Protein AF-A0A078HPP8-F1 (afdb_monomer)

pLDDT: mean 89.51, std 15.64, range [41.72, 98.62]

Solvent-accessible surface area (backbone atoms only — not comparable to full-atom values): 4443 Å² total; per-residue (Å²): 136,59,69,65,65,51,51,52,52,51,51,56,52,48,53,53,35,48,74,70,60,37,22,67,49,20,29,57,51,8,49,46,25,36,75,71,64,70,37,46,72,62,6,49,52,25,16,46,49,0,29,76,56,68,30,63,72,18,36,54,53,38,51,53,53,32,57,73,69,73,46,87,79,84,71,91,74,77,80,79,128

Organism: Brassica napus (NCBI:txid3708)

Mean predicted aligned error: 6.56 Å

Nearest PDB structures (foldseek):
  5jjo-assembly1_A  TM=9.062E-01  e=9.952E-01  Pseudomonas aeruginosa PAO1
  5jkp-assembly1_A  TM=9.602E-01  e=1.345E+00  Pseudomonas aeruginosa PAO1
  6lch-assembly1_A  TM=9.126E-01  e=1.428E+00  Pseudomonas aeruginosa
  5fd4-assembly2_B  TM=5.425E-01  e=3.971E+00  Streptococcus suis 05ZYH33

InterPro domains:
  IPR040338 Putative F-box protein At1g67623-like [PTHR33784] (6-71)
  IPR057136 At2g35280-like, TPR domain [PF23310] (11-69)

Structure (mmCIF, N/CA/C/O backbone):
data_AF-A0A078HPP8-F1
#
_entry.id   AF-A0A078HPP8-F1
#
loop_
_atom_site.group_PDB
_atom_site.id
_atom_site.type_symbol
_atom_site.label_atom_id
_atom_site.label_alt_id
_atom_site.label_comp_id
_atom_site.label_asym_id
_atom_site.label_entity_id
_atom_site.label_seq_id
_atom_site.pdbx_PDB_ins_code
_atom_site.Cartn_x
_atom_site.Cartn_y
_atom_site.Cartn_z
_atom_site.occupancy
_atom_site.B_iso_or_equiv
_atom_site.auth_seq_id
_atom_site.auth_comp_id
_atom_site.auth_asym_id
_atom_site.auth_atom_id
_atom_site.pdbx_PDB_model_num
ATOM 1 N N . MET A 1 1 ? 21.662 16.366 -6.497 1.00 73.81 1 MET A N 1
ATOM 2 C CA . MET A 1 1 ? 20.301 15.787 -6.473 1.00 73.81 1 MET A CA 1
ATOM 3 C C . MET A 1 1 ? 19.327 16.917 -6.173 1.00 73.81 1 MET A C 1
ATOM 5 O O . MET A 1 1 ? 19.546 17.595 -5.179 1.00 73.81 1 MET A O 1
ATOM 9 N N . ASN A 1 2 ? 18.325 17.174 -7.019 1.00 90.25 2 ASN A N 1
ATOM 10 C CA . ASN A 1 2 ? 17.263 18.140 -6.711 1.00 90.25 2 ASN A CA 1
ATOM 11 C C . ASN A 1 2 ? 16.050 17.359 -6.157 1.00 90.25 2 ASN A C 1
ATOM 13 O O . ASN A 1 2 ? 15.480 16.552 -6.899 1.00 90.25 2 ASN A O 1
ATOM 17 N N . PRO A 1 3 ? 15.672 17.546 -4.876 1.00 92.00 3 PRO A N 1
ATOM 18 C CA . PRO A 1 3 ? 14.558 16.820 -4.267 1.00 92.00 3 PRO A CA 1
ATOM 19 C C . PRO A 1 3 ? 13.220 17.030 -4.981 1.00 92.00 3 PRO A C 1
ATOM 21 O O . PRO A 1 3 ? 12.456 16.078 -5.099 1.00 92.00 3 PRO A O 1
ATOM 24 N N . LEU A 1 4 ? 12.964 18.230 -5.513 1.00 91.00 4 LEU A N 1
ATOM 25 C CA . LEU A 1 4 ? 11.720 18.543 -6.221 1.00 91.00 4 LEU A CA 1
ATOM 26 C C . LEU A 1 4 ? 11.611 17.756 -7.531 1.00 91.00 4 LEU A C 1
ATOM 28 O O . LEU A 1 4 ? 10.620 17.074 -7.756 1.00 91.00 4 LEU A O 1
ATOM 32 N N . VAL A 1 5 ? 12.679 17.752 -8.334 1.00 92.56 5 VAL A N 1
ATOM 33 C CA . VAL A 1 5 ? 12.740 16.970 -9.585 1.00 92.56 5 VAL A CA 1
ATOM 34 C C . VAL A 1 5 ? 12.555 15.478 -9.309 1.00 92.56 5 VAL A C 1
ATOM 36 O O . VAL A 1 5 ? 11.894 14.766 -10.058 1.00 92.56 5 VAL A O 1
ATOM 39 N N . THR A 1 6 ? 13.133 14.996 -8.208 1.00 90.75 6 THR A N 1
ATOM 40 C CA . THR A 1 6 ? 12.998 13.595 -7.794 1.00 90.75 6 THR A CA 1
ATOM 41 C C . THR A 1 6 ? 11.549 13.285 -7.418 1.00 90.75 6 THR A C 1
ATOM 43 O O . THR A 1 6 ? 10.999 12.292 -7.883 1.00 90.75 6 THR A O 1
ATOM 46 N N . TYR A 1 7 ? 10.917 14.151 -6.624 1.00 88.00 7 TYR A N 1
ATO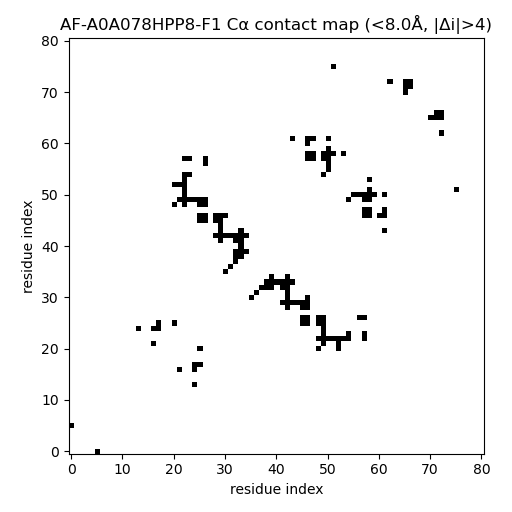M 47 C CA . TYR A 1 7 ? 9.517 14.025 -6.226 1.00 88.00 7 TYR A CA 1
ATOM 48 C C . TYR A 1 7 ? 8.569 14.012 -7.434 1.00 88.00 7 TYR A C 1
ATOM 50 O O . TYR A 1 7 ? 7.729 13.122 -7.540 1.00 88.00 7 TYR A O 1
ATOM 58 N N . GLU A 1 8 ? 8.743 14.941 -8.376 1.00 93.19 8 GLU A N 1
ATOM 59 C CA . GLU A 1 8 ? 7.942 15.016 -9.605 1.00 93.19 8 GLU A CA 1
ATOM 60 C C . GLU A 1 8 ? 8.097 13.757 -10.467 1.00 93.19 8 GLU A C 1
ATOM 62 O O . GLU A 1 8 ? 7.108 13.202 -10.946 1.00 93.19 8 GLU A O 1
ATOM 67 N N . ALA A 1 9 ? 9.324 13.249 -10.619 1.00 92.12 9 ALA A N 1
ATOM 68 C CA . ALA A 1 9 ? 9.573 12.013 -11.356 1.00 92.12 9 ALA A CA 1
ATOM 69 C C . ALA A 1 9 ? 8.885 10.800 -10.705 1.00 92.12 9 ALA A C 1
ATOM 71 O O . ALA A 1 9 ? 8.263 9.999 -11.406 1.00 92.12 9 ALA A O 1
ATOM 72 N N . TYR A 1 10 ? 8.946 10.683 -9.372 1.00 90.69 10 TYR A N 1
ATOM 73 C CA . TYR A 1 10 ? 8.225 9.638 -8.638 1.00 90.69 10 TYR A CA 1
ATOM 74 C C . TYR A 1 10 ? 6.712 9.767 -8.795 1.00 90.69 10 TYR A C 1
ATOM 76 O O . TYR A 1 10 ? 6.037 8.755 -8.975 1.00 90.69 10 TYR A O 1
ATOM 84 N N . HIS A 1 11 ? 6.181 10.990 -8.748 1.00 92.62 11 HIS A N 1
ATOM 85 C CA . HIS A 1 11 ? 4.753 11.233 -8.913 1.00 92.62 11 HIS A CA 1
ATOM 86 C C . HIS A 1 11 ? 4.270 10.786 -10.298 1.00 92.62 11 HIS A C 1
ATOM 88 O O . HIS A 1 11 ? 3.342 9.986 -10.395 1.00 92.62 11 HIS A O 1
ATOM 94 N N . ASN A 1 12 ? 4.977 11.192 -11.355 1.00 95.69 12 ASN A N 1
ATOM 95 C CA . ASN A 1 12 ? 4.662 10.797 -12.728 1.00 95.69 12 ASN A CA 1
ATOM 96 C C . ASN A 1 12 ? 4.746 9.276 -12.926 1.00 95.69 12 ASN A C 1
ATOM 98 O O . ASN A 1 12 ? 3.877 8.678 -13.561 1.00 95.69 12 ASN A O 1
ATOM 102 N N . LEU A 1 13 ? 5.774 8.630 -12.364 1.00 96.19 13 LEU A N 1
ATOM 103 C CA . LEU A 1 13 ? 5.908 7.175 -12.433 1.00 96.19 13 LEU A CA 1
ATOM 104 C C . LEU A 1 13 ? 4.756 6.468 -11.708 1.00 96.19 13 LEU A C 1
ATOM 106 O O . LEU A 1 13 ? 4.205 5.501 -12.232 1.00 96.19 13 LEU A O 1
ATOM 110 N N . MET A 1 14 ? 4.369 6.960 -10.528 1.00 97.12 14 MET A N 1
ATOM 111 C CA . MET A 1 14 ? 3.244 6.409 -9.777 1.00 97.12 14 MET A CA 1
ATOM 112 C C . MET A 1 14 ? 1.942 6.510 -10.576 1.00 97.12 14 MET A C 1
ATOM 114 O O . MET A 1 14 ? 1.225 5.517 -10.680 1.00 97.12 14 MET A O 1
ATOM 118 N N . GLU A 1 15 ? 1.659 7.657 -11.200 1.00 97.19 15 GLU A N 1
ATOM 119 C CA . GLU A 1 15 ? 0.467 7.814 -12.041 1.00 97.19 15 GLU A CA 1
ATOM 120 C C . GLU A 1 15 ? 0.424 6.800 -13.190 1.00 97.19 15 GLU A C 1
ATOM 122 O O . GLU A 1 15 ? -0.622 6.199 -13.449 1.00 97.19 15 GLU A O 1
ATOM 127 N N . ILE A 1 16 ? 1.554 6.575 -13.865 1.00 98.12 16 ILE A N 1
ATOM 128 C CA . ILE A 1 16 ? 1.652 5.599 -14.958 1.00 98.12 16 ILE A CA 1
ATOM 129 C C . ILE A 1 16 ? 1.366 4.184 -14.443 1.00 98.12 16 ILE A C 1
ATOM 131 O O . ILE A 1 16 ? 0.577 3.458 -15.050 1.00 98.12 16 ILE A O 1
ATOM 135 N N . CYS A 1 17 ? 1.963 3.795 -13.315 1.00 98.31 17 CYS A N 1
ATOM 136 C CA . CYS A 1 17 ? 1.768 2.463 -12.748 1.00 98.31 17 CYS A CA 1
ATOM 137 C C . CYS A 1 17 ? 0.345 2.239 -12.210 1.00 98.31 17 CYS A C 1
ATOM 139 O O . CYS A 1 17 ? -0.186 1.135 -12.314 1.00 98.31 17 CYS A O 1
ATOM 141 N N . LEU A 1 18 ? -0.303 3.275 -11.669 1.00 98.25 18 LEU A N 1
ATOM 142 C CA . LEU A 1 18 ? -1.710 3.201 -11.268 1.00 98.25 18 LEU A CA 1
ATOM 143 C C . LEU A 1 18 ? -2.624 3.026 -12.486 1.00 98.25 18 LEU A C 1
ATOM 145 O O . LEU A 1 18 ? -3.529 2.196 -12.463 1.00 98.25 18 LEU A O 1
ATOM 149 N N . ARG A 1 19 ? -2.366 3.749 -13.583 1.00 97.75 19 ARG A N 1
ATOM 150 C CA . ARG A 1 19 ? -3.134 3.599 -14.833 1.00 97.75 19 ARG A CA 1
ATOM 151 C C . ARG A 1 19 ? -2.960 2.226 -15.479 1.00 97.75 19 ARG A C 1
ATOM 153 O O . ARG A 1 19 ? -3.889 1.754 -16.127 1.00 97.75 19 ARG A O 1
ATOM 160 N N . SER A 1 20 ? -1.804 1.584 -15.305 1.00 97.75 20 SER A N 1
ATOM 161 C CA . SER A 1 20 ? -1.568 0.219 -15.793 1.00 97.75 20 SER A CA 1
ATOM 162 C C . SER A 1 20 ? -2.137 -0.873 -14.881 1.00 97.75 20 SER A C 1
ATOM 164 O O . SER A 1 20 ? -2.041 -2.050 -15.222 1.00 97.75 20 SER A O 1
ATOM 166 N N . GLY A 1 21 ? -2.737 -0.510 -13.741 1.00 97.62 21 GLY A N 1
ATOM 167 C CA . GLY A 1 21 ? -3.294 -1.464 -12.783 1.00 97.62 21 GLY A CA 1
ATOM 168 C C . GLY A 1 21 ? -2.231 -2.227 -11.992 1.00 97.62 21 GLY A C 1
ATOM 169 O O . GLY A 1 21 ? -2.500 -3.329 -11.522 1.00 97.62 21 GLY A O 1
ATOM 170 N N . ASN A 1 22 ? -1.017 -1.680 -11.844 1.00 98.50 22 ASN A N 1
ATOM 171 C CA . ASN A 1 22 ? 0.051 -2.349 -11.110 1.00 98.50 22 ASN A CA 1
ATOM 172 C C . ASN A 1 22 ? -0.343 -2.552 -9.628 1.00 98.50 22 ASN A C 1
ATOM 174 O O . ASN A 1 22 ? -0.553 -1.567 -8.907 1.00 98.50 22 ASN A O 1
ATOM 178 N N . PRO A 1 23 ? -0.402 -3.800 -9.130 1.00 98.25 23 PRO A N 1
ATOM 179 C CA . PRO A 1 23 ? -0.946 -4.065 -7.802 1.00 98.25 23 PRO A CA 1
ATOM 180 C C . PRO A 1 23 ? -0.046 -3.563 -6.667 1.00 98.25 23 PRO A C 1
ATOM 182 O O . PRO A 1 23 ? -0.554 -3.189 -5.610 1.00 98.25 23 PRO A O 1
ATOM 185 N N . VAL A 1 24 ? 1.269 -3.465 -6.886 1.00 98.44 24 VAL A N 1
ATOM 186 C CA . VAL A 1 24 ? 2.214 -2.894 -5.912 1.00 98.44 24 VAL A CA 1
ATOM 187 C C . VAL A 1 24 ? 2.023 -1.379 -5.802 1.00 98.44 24 VAL A C 1
ATOM 189 O O . VAL A 1 24 ? 1.994 -0.833 -4.701 1.00 98.44 24 VAL A O 1
ATOM 192 N N . SER A 1 25 ? 1.826 -0.682 -6.921 1.00 98.50 25 SER A N 1
ATOM 193 C CA . SER A 1 25 ? 1.525 0.755 -6.919 1.00 98.50 25 SER A CA 1
ATOM 194 C C . SER A 1 25 ? 0.196 1.059 -6.239 1.00 98.50 25 SER A C 1
ATOM 196 O O . SER A 1 25 ? 0.120 1.978 -5.428 1.00 98.50 25 SER A O 1
ATOM 198 N N . HIS A 1 26 ? -0.829 0.241 -6.489 1.00 98.62 26 HIS A N 1
ATOM 199 C CA . HIS A 1 26 ? -2.095 0.327 -5.767 1.00 98.62 26 HIS A CA 1
ATOM 200 C C . HIS A 1 26 ? -1.931 0.088 -4.255 1.00 98.62 26 HIS A C 1
ATOM 202 O O . HIS A 1 26 ? -2.541 0.799 -3.464 1.00 98.62 26 HIS A O 1
ATOM 208 N N . TYR A 1 27 ? -1.066 -0.834 -3.825 1.00 98.62 27 TYR A N 1
ATOM 209 C CA . TYR A 1 27 ? -0.763 -1.020 -2.401 1.00 98.62 27 TYR A CA 1
ATOM 210 C C . TYR A 1 27 ? -0.147 0.233 -1.764 1.00 98.62 27 TYR A C 1
ATOM 212 O O . TYR A 1 27 ? -0.628 0.711 -0.736 1.00 98.62 27 TYR A O 1
ATOM 220 N N . ILE A 1 28 ? 0.896 0.783 -2.393 1.00 98.00 28 ILE A N 1
ATOM 221 C CA . ILE A 1 28 ? 1.616 1.961 -1.888 1.00 98.00 28 ILE A CA 1
ATOM 222 C C . ILE A 1 28 ? 0.677 3.169 -1.805 1.00 98.00 28 ILE A C 1
ATOM 224 O O . ILE A 1 28 ? 0.623 3.847 -0.776 1.00 98.00 28 ILE A O 1
ATOM 228 N N . GLU A 1 29 ? -0.091 3.421 -2.867 1.00 98.00 29 GLU A N 1
ATOM 229 C CA . GLU A 1 29 ? -1.038 4.536 -2.910 1.00 98.00 29 GLU A CA 1
ATOM 230 C C . GLU A 1 29 ? -2.164 4.358 -1.884 1.00 98.00 29 GLU A C 1
ATOM 232 O O . GLU A 1 29 ? -2.537 5.309 -1.196 1.00 98.00 29 GLU A O 1
ATOM 237 N N . GLY A 1 30 ? -2.641 3.121 -1.713 1.00 98.06 30 GLY A N 1
ATOM 238 C CA . GLY A 1 30 ? -3.639 2.758 -0.715 1.00 98.06 30 GLY A CA 1
ATOM 239 C C . GLY A 1 30 ? -3.192 3.066 0.713 1.00 98.06 30 GLY A C 1
ATOM 240 O O . GLY A 1 30 ? -3.937 3.702 1.455 1.00 98.06 30 GLY A O 1
ATOM 241 N N . ILE A 1 31 ? -1.959 2.701 1.083 1.00 98.19 31 ILE A N 1
ATOM 242 C CA . ILE A 1 31 ? -1.388 3.029 2.401 1.00 98.19 31 ILE A CA 1
ATOM 243 C C . ILE A 1 31 ? -1.307 4.541 2.601 1.00 98.19 31 ILE A C 1
ATOM 245 O O . ILE A 1 31 ? -1.729 5.050 3.640 1.00 98.19 31 ILE A O 1
ATOM 249 N N . LYS A 1 32 ? -0.776 5.263 1.607 1.00 97.19 32 LYS A N 1
ATOM 250 C CA . LYS A 1 32 ? -0.614 6.719 1.674 1.00 97.19 32 LYS A CA 1
ATOM 251 C C . LYS A 1 32 ? -1.961 7.410 1.901 1.00 97.19 32 LYS A C 1
ATOM 253 O O . LYS A 1 32 ? -2.083 8.247 2.791 1.00 97.19 32 LYS A O 1
ATOM 258 N N . LEU A 1 33 ? -2.978 7.040 1.128 1.00 97.69 33 LEU A N 1
ATOM 259 C CA . LEU A 1 33 ? -4.308 7.638 1.226 1.00 97.69 33 LEU A CA 1
ATOM 260 C C . LEU A 1 33 ? -5.020 7.265 2.528 1.00 97.69 33 LEU A C 1
ATOM 262 O O . LEU A 1 33 ? -5.605 8.139 3.162 1.00 97.69 33 LEU A O 1
ATOM 266 N N . TYR A 1 34 ? -4.943 5.996 2.941 1.00 97.00 34 TYR A N 1
ATOM 267 C CA . TYR A 1 34 ? -5.660 5.508 4.118 1.00 97.00 34 TYR A CA 1
ATOM 268 C C . TYR A 1 34 ? -5.059 6.020 5.432 1.00 97.00 34 TYR A C 1
ATOM 270 O O . TYR A 1 34 ? -5.796 6.487 6.295 1.00 97.00 34 TYR A O 1
ATOM 278 N N . PHE A 1 35 ? -3.734 5.936 5.590 1.00 96.00 35 PHE A N 1
ATOM 279 C CA . PHE A 1 35 ? -3.070 6.194 6.873 1.00 96.00 35 PHE A CA 1
ATOM 280 C C . PHE A 1 35 ? -2.439 7.583 6.994 1.00 96.00 35 PHE A C 1
ATOM 282 O O . PHE A 1 35 ? -2.243 8.043 8.114 1.00 96.00 35 PHE A O 1
ATOM 289 N N . VAL A 1 36 ? -2.086 8.240 5.881 1.00 95.69 36 VAL A N 1
ATOM 290 C CA . VAL A 1 36 ? -1.356 9.524 5.918 1.00 95.69 36 VAL A CA 1
ATOM 291 C C . VAL A 1 36 ? -2.240 10.702 5.522 1.00 95.69 36 VAL A C 1
ATOM 293 O O . VAL A 1 36 ? -2.136 11.764 6.122 1.00 95.69 36 VAL A O 1
ATOM 296 N N . GLN A 1 37 ? -3.092 10.536 4.509 1.00 94.62 37 GLN A N 1
ATOM 297 C CA . GLN A 1 37 ? -3.907 11.629 3.957 1.00 94.62 37 GLN A CA 1
ATOM 298 C C . GLN A 1 37 ? -5.371 11.606 4.418 1.00 94.62 37 GLN A C 1
ATOM 300 O O . GLN A 1 37 ? -6.165 12.403 3.928 1.00 94.62 37 GLN A O 1
ATOM 305 N N . GLU A 1 38 ? -5.736 10.682 5.313 1.00 92.19 38 GLU A N 1
ATOM 306 C CA . GLU A 1 38 ? -7.089 10.530 5.883 1.00 92.19 38 GLU A CA 1
ATOM 307 C C . GLU A 1 38 ? -8.210 10.329 4.837 1.00 92.19 38 GLU A C 1
ATOM 309 O O . GLU A 1 38 ? -9.399 10.432 5.134 1.00 92.19 38 GLU A O 1
ATOM 314 N N . SER A 1 39 ? -7.851 9.958 3.604 1.00 95.69 39 SER A N 1
ATOM 315 C CA . SER A 1 39 ? -8.785 9.646 2.521 1.00 95.69 39 SER A CA 1
ATOM 316 C C . SER A 1 39 ? -9.080 8.147 2.509 1.00 95.69 39 SER A C 1
ATOM 318 O O . SER A 1 39 ? -8.690 7.406 1.602 1.00 95.69 39 SER A O 1
ATOM 320 N N . THR A 1 40 ? -9.748 7.671 3.563 1.00 94.31 40 THR A N 1
ATOM 321 C CA . THR A 1 40 ? -9.937 6.234 3.832 1.00 94.31 40 THR A CA 1
ATOM 322 C C . THR A 1 40 ? -10.681 5.505 2.714 1.00 94.31 40 THR A C 1
ATOM 324 O O . THR A 1 40 ? -10.272 4.414 2.326 1.00 94.31 40 THR A O 1
ATOM 327 N N . ALA A 1 41 ? -11.715 6.112 2.126 1.00 94.69 41 ALA A N 1
ATOM 328 C CA . ALA A 1 41 ? -12.465 5.515 1.019 1.00 94.69 41 ALA A CA 1
ATOM 329 C C . ALA A 1 41 ? -11.592 5.284 -0.228 1.00 94.69 41 ALA A C 1
ATOM 331 O O . ALA A 1 41 ? -11.613 4.200 -0.812 1.00 94.69 41 ALA A O 1
ATOM 332 N N . MET A 1 42 ? -10.777 6.274 -0.609 1.00 97.44 42 MET A N 1
ATOM 333 C CA . MET A 1 42 ? -9.845 6.130 -1.731 1.00 97.44 42 MET A CA 1
ATOM 334 C C . MET A 1 42 ? -8.704 5.170 -1.389 1.00 97.44 42 MET A C 1
ATOM 336 O O . MET A 1 42 ? -8.316 4.352 -2.222 1.00 97.44 42 MET A O 1
ATOM 340 N N . GLY A 1 43 ? -8.212 5.204 -0.150 1.00 97.75 43 GLY A N 1
ATOM 341 C CA . GLY A 1 43 ? -7.241 4.236 0.349 1.00 97.75 43 GLY A CA 1
ATOM 342 C C . GLY A 1 43 ? -7.738 2.798 0.205 1.00 97.75 43 GLY A C 1
ATOM 343 O O . GLY A 1 43 ? -7.054 1.966 -0.388 1.00 97.75 43 GLY A O 1
ATOM 344 N N . LEU A 1 44 ? -8.969 2.518 0.645 1.00 97.31 44 LEU A N 1
ATOM 345 C CA . LEU A 1 44 ? -9.607 1.207 0.494 1.00 97.31 44 LEU A CA 1
ATOM 346 C C . LEU A 1 44 ? -9.812 0.813 -0.968 1.00 97.31 44 LEU A C 1
ATOM 348 O O . LEU A 1 44 ? -9.598 -0.347 -1.309 1.00 97.31 44 LEU A O 1
ATOM 352 N N . PHE A 1 45 ? -10.186 1.754 -1.839 1.00 97.50 45 PHE A N 1
ATOM 353 C CA . PHE A 1 45 ? -10.294 1.497 -3.276 1.00 97.50 45 PHE A CA 1
ATOM 354 C C . PHE A 1 45 ? -8.966 0.995 -3.862 1.00 97.50 45 PHE A C 1
ATOM 356 O O . PHE A 1 45 ? -8.937 -0.022 -4.558 1.00 97.50 45 PHE A O 1
ATOM 363 N N . HIS A 1 46 ? -7.856 1.663 -3.543 1.00 98.56 46 HIS A N 1
ATOM 364 C CA . HIS A 1 46 ? -6.535 1.252 -4.006 1.00 98.56 46 HIS A CA 1
ATOM 365 C C . HIS A 1 46 ? -6.080 -0.070 -3.361 1.00 98.56 46 HIS A C 1
ATOM 367 O O . HIS A 1 46 ? -5.585 -0.946 -4.068 1.00 98.56 46 HIS A O 1
ATOM 373 N N . LEU A 1 47 ? -6.316 -0.286 -2.064 1.00 98.31 47 LEU A N 1
ATOM 374 C CA . LEU A 1 47 ? -5.992 -1.559 -1.405 1.00 98.31 47 LEU A CA 1
ATOM 375 C C . LEU A 1 47 ? -6.785 -2.737 -1.989 1.00 98.31 47 LEU A C 1
ATOM 377 O O . LEU A 1 47 ? -6.207 -3.794 -2.237 1.00 98.31 47 LEU A O 1
ATOM 381 N N . LYS A 1 48 ? -8.068 -2.539 -2.313 1.00 98.00 48 LYS A N 1
ATOM 382 C CA . LYS A 1 48 ? -8.876 -3.530 -3.032 1.00 98.00 48 LYS A CA 1
ATOM 383 C C . LYS A 1 48 ? -8.272 -3.862 -4.397 1.00 98.00 48 LYS A C 1
ATOM 385 O O . LYS A 1 48 ? -8.129 -5.032 -4.722 1.00 98.00 48 LYS A O 1
ATOM 390 N N . LYS A 1 49 ? -7.872 -2.855 -5.182 1.00 98.38 49 LYS A N 1
ATOM 391 C CA . LYS A 1 49 ? -7.215 -3.059 -6.489 1.00 98.38 49 LYS A CA 1
ATOM 392 C C . LYS A 1 49 ? -5.904 -3.838 -6.374 1.00 98.38 49 LYS A C 1
ATOM 394 O O . LYS A 1 49 ? -5.608 -4.672 -7.223 1.00 98.38 49 LYS A O 1
ATOM 399 N N . SER A 1 50 ? -5.140 -3.594 -5.312 1.00 98.56 50 SER A N 1
ATOM 400 C CA . SER A 1 50 ? -3.935 -4.366 -5.007 1.00 98.56 50 SER A CA 1
ATOM 401 C C . SER A 1 50 ? -4.244 -5.843 -4.735 1.00 98.56 50 SER A C 1
ATOM 403 O O . SER A 1 50 ? -3.591 -6.720 -5.301 1.00 98.56 50 SER A O 1
ATOM 405 N N . ALA A 1 51 ? -5.280 -6.109 -3.932 1.00 97.94 51 ALA A N 1
ATOM 406 C CA . ALA A 1 51 ? -5.760 -7.458 -3.639 1.00 97.94 51 ALA A CA 1
ATOM 407 C C . ALA A 1 51 ? -6.319 -8.174 -4.887 1.00 97.94 51 ALA A C 1
ATOM 409 O O . ALA A 1 51 ? -6.000 -9.336 -5.120 1.00 97.94 51 ALA A O 1
ATOM 410 N N . GLU A 1 52 ? -7.093 -7.479 -5.732 1.00 97.31 52 GLU A N 1
ATOM 411 C CA . GLU A 1 52 ? -7.590 -7.998 -7.022 1.00 97.31 52 GLU A CA 1
ATOM 412 C C . GLU A 1 52 ? -6.443 -8.407 -7.962 1.00 97.31 52 GLU A C 1
ATOM 414 O O . GLU A 1 52 ? -6.575 -9.363 -8.721 1.00 97.31 52 GLU A O 1
ATOM 419 N N . GLY A 1 53 ? -5.307 -7.706 -7.898 1.00 96.88 53 GLY A N 1
ATOM 420 C CA . GLY A 1 53 ? -4.089 -8.060 -8.628 1.00 96.88 53 GLY A CA 1
ATOM 421 C C . GLY A 1 53 ? -3.188 -9.072 -7.914 1.00 96.88 53 GLY A C 1
ATOM 422 O O . GLY A 1 53 ? -2.029 -9.210 -8.302 1.00 96.88 53 GLY A O 1
ATOM 423 N N . LEU A 1 54 ? -3.703 -9.765 -6.891 1.00 96.44 54 LEU A N 1
ATOM 424 C CA . LEU A 1 54 ? -3.042 -10.860 -6.172 1.00 96.44 54 LEU A CA 1
ATOM 425 C C . LEU A 1 54 ? -1.695 -10.477 -5.538 1.00 96.44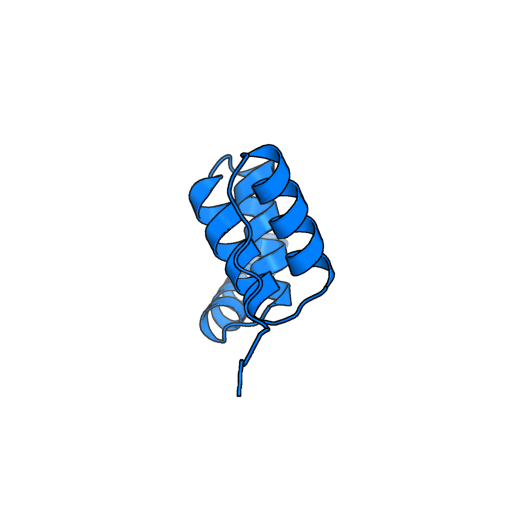 54 LEU A C 1
ATOM 427 O O . LEU A 1 54 ? -0.788 -11.302 -5.444 1.00 96.44 54 LEU A O 1
ATOM 431 N N . TYR A 1 55 ? -1.542 -9.228 -5.095 1.00 98.06 55 TYR A N 1
ATOM 432 C CA . TYR A 1 55 ? -0.372 -8.840 -4.314 1.00 98.06 55 TYR A CA 1
ATOM 433 C C . TYR A 1 55 ? -0.605 -9.139 -2.834 1.00 98.06 55 TYR A C 1
ATOM 435 O O . TYR A 1 55 ? -1.396 -8.456 -2.185 1.00 98.06 55 TYR A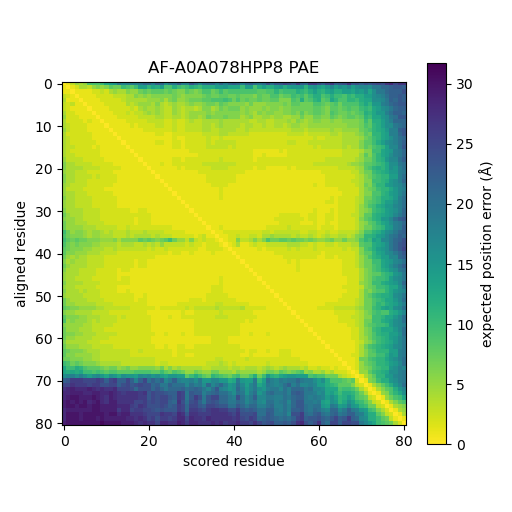 O 1
ATOM 443 N N . ASP A 1 56 ? 0.111 -10.131 -2.297 1.00 98.31 56 ASP A N 1
ATOM 444 C CA . ASP A 1 56 ? -0.093 -10.674 -0.947 1.00 98.31 56 ASP A CA 1
ATOM 445 C C . ASP A 1 56 ? -0.251 -9.601 0.134 1.00 98.31 56 ASP A C 1
ATOM 447 O O . ASP A 1 56 ? -1.212 -9.632 0.901 1.00 98.31 56 ASP A O 1
ATOM 451 N N . SER A 1 57 ? 0.642 -8.606 0.189 1.00 98.31 57 SER A N 1
ATOM 452 C CA . SER A 1 57 ? 0.545 -7.546 1.204 1.00 98.31 57 SER A CA 1
ATOM 453 C C . SER A 1 57 ? -0.717 -6.695 1.046 1.00 98.31 57 SER A C 1
ATOM 455 O O . SER A 1 57 ? -1.311 -6.294 2.046 1.00 98.31 57 SER A O 1
ATOM 457 N N . GLY A 1 58 ? -1.147 -6.444 -0.195 1.00 98.06 58 GLY A N 1
ATOM 458 C CA . GLY A 1 58 ? -2.412 -5.776 -0.495 1.00 98.06 58 GLY A CA 1
ATOM 459 C C . GLY A 1 58 ? -3.611 -6.609 -0.063 1.00 98.06 58 GLY A C 1
ATOM 460 O O . GLY A 1 58 ? -4.500 -6.087 0.606 1.00 98.06 58 GLY A O 1
ATOM 461 N N . THR A 1 59 ? -3.591 -7.909 -0.359 1.00 97.69 59 THR A N 1
ATOM 462 C CA . THR A 1 59 ? -4.623 -8.867 0.050 1.00 97.69 59 THR A CA 1
ATOM 463 C C . THR A 1 59 ? -4.765 -8.931 1.567 1.00 97.69 59 THR A C 1
ATOM 465 O O . THR A 1 59 ? -5.867 -8.740 2.081 1.00 97.69 59 THR A O 1
ATOM 468 N N . TYR A 1 60 ? -3.666 -9.135 2.300 1.00 97.62 60 TYR A N 1
ATOM 469 C CA . TYR A 1 60 ? -3.698 -9.215 3.762 1.00 97.62 60 TYR A CA 1
ATOM 470 C C . TYR A 1 60 ? -4.185 -7.915 4.397 1.00 97.62 60 TYR A C 1
ATOM 472 O O . TYR A 1 60 ? -5.065 -7.943 5.257 1.00 97.62 60 TYR A O 1
ATOM 480 N N . LEU A 1 61 ? -3.644 -6.770 3.968 1.00 97.69 61 LEU A N 1
AT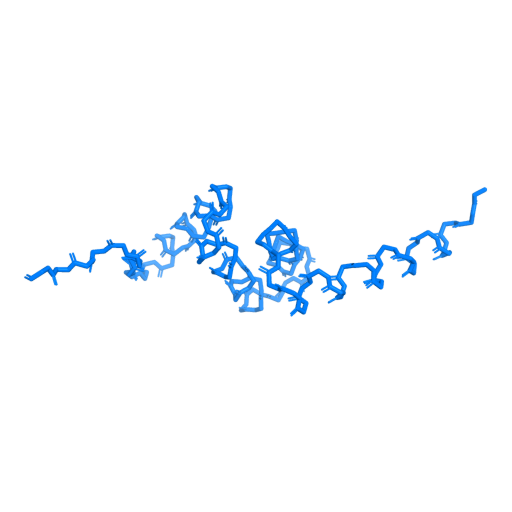OM 481 C CA . LEU A 1 61 ? -4.023 -5.483 4.543 1.00 97.69 61 LEU A CA 1
ATOM 482 C C . LEU A 1 61 ? -5.489 -5.149 4.251 1.00 97.69 61 LEU A C 1
ATOM 484 O O . LEU A 1 61 ? -6.214 -4.752 5.162 1.00 97.69 61 LEU A O 1
ATOM 488 N N . TYR A 1 62 ? -5.947 -5.348 3.012 1.00 97.12 62 TYR A N 1
ATOM 489 C CA . TYR A 1 62 ? -7.348 -5.130 2.659 1.00 97.12 62 TYR A CA 1
ATOM 490 C C . TYR A 1 62 ? -8.275 -6.037 3.478 1.00 97.12 62 TYR A C 1
ATOM 492 O O . TYR A 1 62 ? -9.248 -5.551 4.051 1.00 97.12 62 TYR A O 1
ATOM 500 N N . ALA A 1 63 ? -7.937 -7.323 3.617 1.00 95.44 63 ALA A N 1
ATOM 501 C CA . ALA A 1 63 ? -8.721 -8.270 4.401 1.00 95.44 63 ALA A CA 1
ATOM 502 C C . ALA A 1 63 ? -8.827 -7.878 5.884 1.00 95.44 63 ALA A C 1
ATOM 504 O O . ALA A 1 63 ? -9.922 -7.885 6.444 1.00 95.44 63 ALA A O 1
ATOM 505 N N . ILE A 1 64 ? -7.716 -7.475 6.510 1.00 96.06 64 ILE A N 1
ATOM 506 C CA . ILE A 1 64 ? -7.701 -7.014 7.908 1.00 96.06 64 ILE A CA 1
ATOM 507 C C . ILE A 1 64 ? -8.600 -5.784 8.092 1.00 96.06 64 ILE A C 1
ATOM 509 O O . ILE A 1 64 ? -9.368 -5.724 9.054 1.00 96.06 64 ILE A O 1
ATOM 513 N N . LEU A 1 65 ? -8.541 -4.818 7.169 1.00 95.00 65 LEU A N 1
ATOM 514 C CA . LEU A 1 65 ? -9.369 -3.612 7.238 1.00 95.00 65 LEU A CA 1
ATOM 515 C C . LEU A 1 65 ? -10.862 -3.918 7.038 1.00 95.00 65 LEU A C 1
ATOM 517 O O . LEU A 1 65 ? -11.696 -3.352 7.741 1.00 95.00 65 LEU A O 1
ATOM 521 N N . MET A 1 66 ? -11.216 -4.833 6.130 1.00 93.25 66 MET A N 1
ATOM 522 C CA . MET A 1 66 ? -12.614 -5.255 5.945 1.00 93.25 66 MET A CA 1
ATOM 523 C C .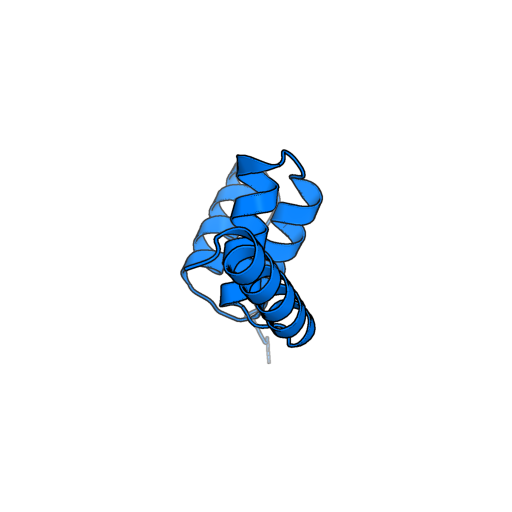 MET A 1 66 ? -13.152 -6.019 7.156 1.00 93.25 66 MET A C 1
ATOM 525 O O . MET A 1 66 ? -14.269 -5.744 7.598 1.00 93.25 66 MET A O 1
ATOM 529 N N . LEU A 1 67 ? -12.338 -6.897 7.750 1.00 92.44 67 LEU A N 1
ATOM 530 C CA . LEU A 1 67 ? -12.690 -7.601 8.982 1.00 92.44 67 LEU A CA 1
ATOM 531 C C . LEU A 1 67 ? -12.958 -6.617 10.129 1.00 92.44 67 LEU A C 1
ATOM 533 O O . LEU A 1 67 ? -13.952 -6.753 10.838 1.00 92.44 67 LEU A O 1
ATOM 537 N N . GLN A 1 68 ? -12.110 -5.596 10.285 1.00 90.44 68 GLN A N 1
ATOM 538 C CA . GLN A 1 68 ? -12.298 -4.549 11.291 1.00 90.44 68 GLN A CA 1
ATOM 539 C C . GLN A 1 68 ? -13.577 -3.732 11.058 1.00 90.44 68 GLN A C 1
ATOM 541 O O . GLN A 1 68 ? -14.236 -3.347 12.024 1.00 90.44 68 GLN A O 1
ATOM 546 N N . ALA A 1 69 ? -13.938 -3.483 9.798 1.00 84.88 69 ALA A N 1
ATOM 547 C CA . ALA A 1 69 ? -15.153 -2.763 9.427 1.00 84.88 69 ALA A CA 1
ATOM 548 C C . ALA A 1 69 ? -16.438 -3.608 9.555 1.00 84.88 69 ALA A C 1
ATOM 550 O O . ALA A 1 69 ? -17.532 -3.067 9.402 1.00 84.88 69 ALA A O 1
ATOM 551 N N . GLY A 1 70 ? -16.326 -4.916 9.822 1.00 75.12 70 GLY A N 1
ATOM 552 C CA . GLY A 1 70 ? -17.466 -5.836 9.874 1.00 75.12 70 GLY A CA 1
ATOM 553 C C . GLY A 1 70 ? -18.099 -6.104 8.505 1.00 75.12 70 GLY A C 1
ATOM 554 O O . GLY A 1 70 ? -19.273 -6.462 8.437 1.00 75.12 70 GLY A O 1
ATOM 555 N N . VAL A 1 71 ? -17.348 -5.902 7.417 1.00 71.44 71 VAL A N 1
ATOM 556 C CA . VAL A 1 71 ? -17.820 -6.103 6.041 1.00 71.44 71 VAL A CA 1
ATOM 557 C C . VAL A 1 71 ? -17.339 -7.462 5.534 1.00 71.44 71 VAL A C 1
ATOM 559 O O . VAL A 1 71 ? -16.160 -7.795 5.649 1.00 71.44 71 VAL A O 1
ATOM 562 N N . GLU A 1 72 ? -18.254 -8.250 4.969 1.00 54.62 72 GLU A N 1
ATOM 563 C CA . GLU A 1 72 ? -17.968 -9.580 4.428 1.00 54.62 72 GLU A CA 1
ATOM 564 C C . GLU A 1 72 ? -17.022 -9.490 3.214 1.00 54.62 72 GLU A C 1
ATOM 566 O O . GLU A 1 72 ? -17.253 -8.732 2.267 1.00 54.62 72 GLU A O 1
ATOM 571 N N . LEU A 1 73 ? -15.923 -10.248 3.252 1.00 56.19 73 LEU A N 1
ATOM 572 C CA . LEU A 1 73 ? -14.954 -10.327 2.161 1.00 56.19 73 LEU A CA 1
ATOM 573 C C . LEU A 1 73 ? -15.473 -11.286 1.088 1.00 56.19 73 LEU A C 1
ATOM 575 O O . LEU A 1 73 ? -15.418 -12.500 1.267 1.00 56.19 73 LEU A O 1
AT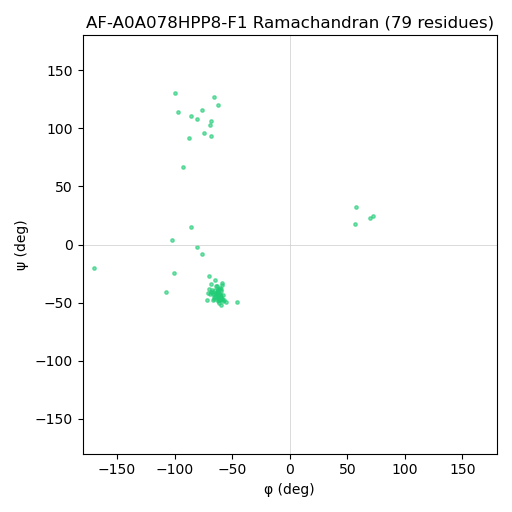OM 579 N N . ILE A 1 74 ? -15.901 -10.761 -0.063 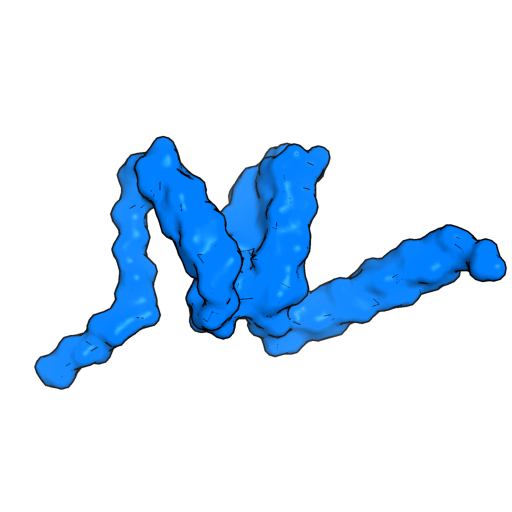1.00 57.41 74 ILE A N 1
ATOM 580 C CA . ILE A 1 74 ? -16.035 -11.588 -1.268 1.00 57.41 74 ILE A CA 1
ATOM 581 C C . ILE A 1 74 ? -14.618 -11.850 -1.780 1.00 57.41 74 ILE A C 1
ATOM 583 O O . ILE A 1 74 ? -14.020 -11.016 -2.463 1.00 57.41 74 ILE A O 1
ATOM 587 N N . VAL A 1 75 ? -14.059 -13.001 -1.411 1.00 53.62 75 VAL A N 1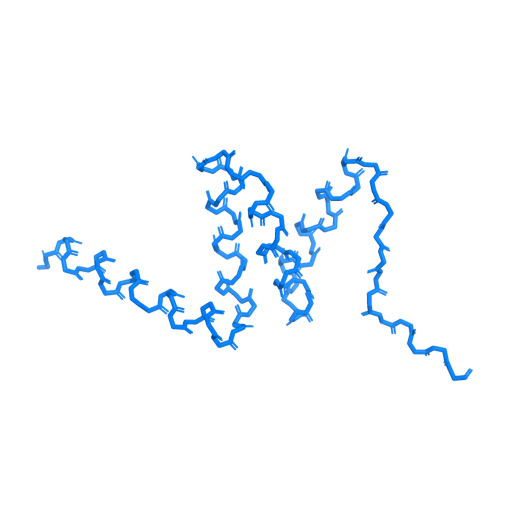
ATOM 588 C CA . VAL A 1 75 ? -12.816 -13.500 -1.997 1.00 53.62 75 VAL A CA 1
ATOM 589 C C . VAL A 1 75 ? -13.123 -13.862 -3.449 1.00 53.62 75 VAL A C 1
ATOM 591 O O . VAL A 1 75 ? -13.809 -14.842 -3.729 1.00 53.62 75 VAL A O 1
ATOM 594 N N . ALA A 1 76 ? -12.652 -13.044 -4.390 1.00 50.09 76 ALA A N 1
ATOM 595 C CA . ALA A 1 76 ? -12.719 -13.366 -5.809 1.00 50.09 76 ALA A CA 1
ATOM 596 C C . ALA A 1 76 ? -11.773 -14.548 -6.083 1.00 50.09 76 ALA A C 1
ATOM 598 O O . ALA A 1 76 ? -10.574 -14.361 -6.269 1.00 50.09 76 ALA A O 1
ATOM 599 N N . GLY A 1 77 ? -12.309 -15.770 -6.040 1.00 48.31 77 GLY A N 1
ATOM 600 C CA . GLY A 1 77 ? -11.515 -16.989 -6.209 1.00 48.31 77 GLY A CA 1
ATOM 601 C C . GLY A 1 77 ? -12.294 -18.294 -6.379 1.00 48.31 77 GLY A C 1
ATOM 602 O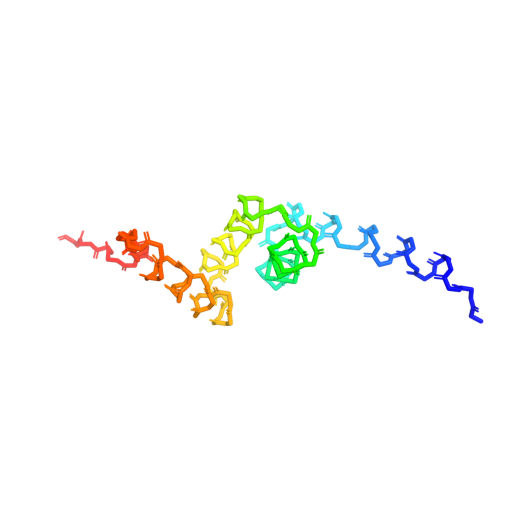 O . GLY A 1 77 ? -11.743 -19.227 -6.955 1.00 48.31 77 GLY A O 1
ATOM 603 N N . GLU A 1 78 ? -13.565 -18.382 -5.983 1.00 41.72 78 GLU A N 1
ATOM 604 C CA . GLU A 1 78 ? -14.375 -19.567 -6.293 1.00 41.72 78 GLU A CA 1
ATOM 605 C C . GLU A 1 78 ? -15.035 -19.410 -7.667 1.00 41.72 78 GLU A C 1
ATOM 607 O O . GLU A 1 78 ? -16.127 -18.864 -7.811 1.00 41.72 78 GLU A O 1
ATOM 612 N N . LYS A 1 79 ? -14.352 -19.902 -8.708 1.00 45.84 79 LYS A N 1
ATOM 613 C CA . LYS A 1 79 ? -15.074 -20.467 -9.850 1.00 45.84 79 LYS A CA 1
ATOM 614 C C . LYS A 1 79 ? -15.715 -21.757 -9.352 1.00 45.84 79 LYS A C 1
ATOM 616 O O . LYS A 1 79 ? -15.023 -22.753 -9.167 1.00 45.84 79 LYS A O 1
ATOM 621 N N . THR A 1 80 ? -17.010 -21.707 -9.087 1.00 42.50 80 THR A N 1
ATOM 622 C CA . THR A 1 80 ? -17.838 -22.905 -9.024 1.00 42.50 80 THR A CA 1
ATOM 623 C C . THR A 1 80 ? -18.094 -23.361 -10.460 1.00 42.50 80 THR A C 1
ATOM 625 O O . THR A 1 80 ? -18.647 -22.606 -11.263 1.00 42.50 80 THR A O 1
ATOM 628 N N . ASP A 1 81 ? -17.587 -24.551 -10.790 1.00 53.62 81 ASP A N 1
ATOM 629 C CA . ASP A 1 81 ? -17.956 -25.303 -11.997 1.00 53.62 81 ASP A CA 1
ATOM 630 C C . ASP A 1 81 ? -19.424 -25.765 -11.936 1.00 53.62 81 ASP A C 1
ATOM 632 O O . ASP A 1 81 ? -19.921 -26.036 -10.814 1.00 53.62 81 ASP A O 1
#

Sequence (81 aa):
MNPLVTYEAYHNLMEICLRSGNPVSHYIEGIKLYFVQESTAMGLFHLKKSAEGLYDSGTYLYAILMLQAGVELIVAGEKTD

Secondary structure (DSSP, 8-state):
--HHHHHHHHHHHHHHHHHTT-HHHHHHHHHIIIIIS--HHHHHHHHHHHHHTT-HHHHHHHHHHHHHHT-----TT----

Foldseek 3Di:
DDVVVVVVVVVVVLVVCVVVLPLVSLQVVLCCCCPPVVVNVSSLVSLVSNVVVVPVVSVVVNVVVCVVVVHDDPPPDDPDD

Radius of gyration: 14.58 Å; Cα contacts (8 Å, |Δi|>4): 86; chains: 1; bounding box: 38×44×27 Å